Protein AF-A0A3C1I089-F1 (afdb_monomer_lite)

pLDDT: mean 82.52, std 12.53, range [36.69, 95.75]

Radius of gyration: 52.63 Å; chains: 1; bounding box: 104×23×146 Å

Sequence (152 aa):
MKKNKKLFLRLAGMSLILMIIFSGVKIAFADQDIGYMISNWLDRKRIESLKEIDNTISEEQATQTSRLKSEINKKIKAAEEQYHSFIESEKLKRVQGLEKYTTQLIEKYEAPEISREETIKKLECIKQKAEIEMDIVLGKKGENELISCSNN

Foldseek 3Di:
DVVVVVVVVVVVVVVVVVVVVVVPPPPPDCPVPVVVVVVVVVVVVVVVVVVVVVVVVVVVVVVVVVVVVVVVVVVVVVVVVVVLVVLVVVLVVVLVVLVVVLVVCLVPDDDPPVVSVLVNLLSVLVSVQVNVVSCVVVVNDPPVPHDDSDDD

Secondary structure (DSSP, 8-state):
-HHHHHHHHHHHHHHHHHHHHHS-------HHHHHHHHHHHHHHHHHHHHHHHHHHHHHHHHHHHHHHHHHHHHHHHHHHHHHHHHHHHHHHHHHHHHHHHHHHHHHT----HHHHHHHHHHHHHHHHHHHHHHHHHTTSS-GGGPPP----

Structure (mmCIF, N/CA/C/O backbone):
data_AF-A0A3C1I089-F1
#
_entry.id   AF-A0A3C1I089-F1
#
loop_
_atom_site.group_PDB
_atom_site.id
_atom_site.type_symbol
_atom_site.label_atom_id
_atom_site.label_alt_id
_atom_site.label_comp_id
_atom_site.label_asym_id
_atom_site.label_entity_id
_atom_site.label_seq_id
_atom_site.pdbx_PDB_ins_code
_atom_site.Cartn_x
_atom_site.Cartn_y
_atom_site.Cartn_z
_atom_site.occupancy
_atom_site.B_iso_or_equiv
_atom_site.auth_seq_id
_atom_site.auth_comp_id
_atom_site.auth_asym_id
_atom_site.auth_atom_id
_atom_site.pdbx_PDB_model_num
ATOM 1 N N . MET A 1 1 ? 64.912 9.666 -103.368 1.00 52.47 1 MET A N 1
ATOM 2 C CA . MET A 1 1 ? 64.123 8.859 -102.397 1.00 52.47 1 MET A CA 1
ATOM 3 C C . MET A 1 1 ? 64.200 9.291 -100.914 1.00 52.47 1 MET A C 1
ATOM 5 O O . MET A 1 1 ? 63.434 8.757 -100.122 1.00 52.47 1 MET A O 1
ATOM 9 N N . LYS A 1 2 ? 65.056 10.243 -100.480 1.00 53.78 2 LYS A N 1
ATOM 10 C CA . LYS A 1 2 ? 65.195 10.606 -99.041 1.00 53.78 2 LYS A CA 1
ATOM 11 C C . LYS A 1 2 ? 64.077 11.500 -98.455 1.00 53.78 2 LYS A C 1
ATOM 13 O O . LYS A 1 2 ? 63.826 11.412 -97.257 1.00 53.78 2 LYS A O 1
ATOM 18 N N . LYS A 1 3 ? 63.391 12.334 -99.255 1.00 57.41 3 LYS A N 1
ATOM 19 C CA . LYS A 1 3 ? 62.315 13.229 -98.760 1.00 57.41 3 LYS A CA 1
ATOM 20 C C . LYS A 1 3 ? 61.057 12.463 -98.314 1.00 57.41 3 LYS A C 1
ATOM 22 O O . LYS A 1 3 ? 60.518 12.765 -97.255 1.00 57.41 3 LYS A O 1
ATOM 27 N N . ASN A 1 4 ? 60.671 11.411 -99.038 1.00 61.31 4 ASN A N 1
ATOM 28 C CA . ASN A 1 4 ? 59.453 10.639 -98.744 1.00 61.31 4 ASN A CA 1
ATOM 29 C C . ASN A 1 4 ? 59.584 9.811 -97.452 1.00 61.31 4 ASN A C 1
ATOM 31 O O . ASN A 1 4 ? 58.611 9.663 -96.721 1.00 61.31 4 ASN A O 1
ATOM 35 N N . LYS A 1 5 ? 60.803 9.357 -97.108 1.00 66.69 5 LYS A N 1
ATOM 36 C CA . LYS A 1 5 ? 61.074 8.661 -95.836 1.00 66.69 5 LYS A CA 1
ATOM 37 C C . LYS A 1 5 ? 60.888 9.572 -94.617 1.00 66.69 5 LYS A C 1
ATOM 39 O O . LYS A 1 5 ? 60.350 9.126 -93.613 1.00 66.69 5 LYS A O 1
ATOM 44 N N . LYS A 1 6 ? 61.284 10.851 -94.703 1.00 70.50 6 LYS A N 1
ATOM 45 C CA . LYS A 1 6 ? 61.084 11.821 -93.607 1.00 70.50 6 LYS A CA 1
ATOM 46 C C . LYS A 1 6 ? 59.608 12.174 -93.405 1.00 70.50 6 LYS A C 1
ATOM 48 O O . LYS A 1 6 ? 59.198 12.402 -92.273 1.00 70.50 6 LYS A O 1
ATOM 53 N N . LEU A 1 7 ? 58.824 12.212 -94.484 1.00 75.56 7 LEU A N 1
ATOM 54 C CA . LEU A 1 7 ? 57.387 12.483 -94.413 1.00 75.56 7 LEU A CA 1
ATOM 55 C C . LEU A 1 7 ? 56.627 11.294 -93.804 1.00 75.56 7 LEU A C 1
ATOM 57 O O . LEU A 1 7 ? 55.823 11.486 -92.898 1.00 75.56 7 LEU A O 1
ATOM 61 N N . PHE A 1 8 ? 56.964 10.070 -94.224 1.00 79.94 8 PHE A N 1
ATOM 62 C CA . PHE A 1 8 ? 56.400 8.843 -93.658 1.00 79.94 8 PHE A CA 1
ATOM 63 C C . PHE A 1 8 ? 56.743 8.676 -92.170 1.00 79.94 8 PHE A C 1
ATOM 65 O O . PHE A 1 8 ? 55.873 8.341 -91.377 1.00 79.94 8 PHE A O 1
ATOM 72 N N . LEU A 1 9 ? 57.980 8.990 -91.764 1.00 81.12 9 LEU A N 1
ATOM 73 C CA . LEU A 1 9 ? 58.397 8.918 -90.359 1.00 81.12 9 LEU A CA 1
ATOM 74 C C . LEU A 1 9 ? 57.636 9.918 -89.469 1.00 81.12 9 LEU A C 1
ATOM 76 O O . LEU A 1 9 ? 57.290 9.595 -88.336 1.00 81.12 9 LEU A O 1
ATOM 80 N N . ARG A 1 10 ? 57.336 11.118 -89.988 1.00 81.44 10 ARG A N 1
ATOM 81 C CA . ARG A 1 10 ? 56.512 12.116 -89.283 1.00 81.44 10 ARG A CA 1
ATOM 82 C C . ARG A 1 10 ? 55.059 11.664 -89.151 1.00 81.44 10 ARG A C 1
ATOM 84 O O . ARG A 1 10 ? 54.495 11.782 -88.071 1.00 81.44 10 ARG A O 1
ATOM 91 N N . LEU A 1 11 ? 54.483 11.110 -90.218 1.00 81.62 11 LEU A N 1
ATOM 92 C CA . LEU A 1 11 ? 53.126 10.553 -90.208 1.00 81.62 11 LEU A CA 1
ATOM 93 C C . LEU A 1 11 ? 53.000 9.364 -89.247 1.00 81.62 11 LEU A C 1
ATOM 95 O O . LEU A 1 11 ? 52.054 9.314 -88.467 1.00 81.62 11 LEU A O 1
ATOM 99 N N . ALA A 1 12 ? 53.981 8.459 -89.237 1.00 82.44 12 ALA A N 1
ATOM 100 C CA . ALA A 1 12 ? 54.013 7.325 -88.318 1.00 82.44 12 ALA A CA 1
ATOM 101 C C . ALA A 1 12 ? 54.131 7.774 -86.852 1.00 82.44 12 ALA A C 1
ATOM 103 O O . ALA A 1 12 ? 53.395 7.283 -86.001 1.00 82.44 12 ALA A O 1
ATOM 104 N N . GLY A 1 13 ? 54.995 8.755 -86.559 1.00 82.12 13 GLY A N 1
ATOM 105 C CA . GLY A 1 13 ? 55.115 9.324 -85.213 1.00 82.12 13 GLY A CA 1
ATOM 106 C C . GLY A 1 13 ? 53.826 9.999 -84.739 1.00 82.12 13 GLY A C 1
ATOM 107 O O . GLY A 1 13 ? 53.407 9.807 -83.601 1.00 82.12 13 GLY A O 1
ATOM 108 N N . MET A 1 14 ? 53.147 10.729 -85.628 1.00 82.69 14 MET A N 1
ATOM 109 C CA . MET A 1 14 ? 51.883 11.394 -85.307 1.00 82.69 14 MET A CA 1
ATOM 110 C C . MET A 1 14 ? 50.739 10.391 -85.101 1.00 82.69 14 MET A C 1
ATOM 112 O O . MET A 1 14 ? 49.949 10.549 -84.176 1.00 82.69 14 MET A O 1
ATOM 116 N N . SER A 1 15 ? 50.701 9.312 -85.890 1.00 78.69 15 SER A N 1
ATOM 117 C CA . SER A 1 15 ? 49.761 8.202 -85.696 1.00 78.69 15 SER A CA 1
ATOM 118 C C . SER A 1 15 ? 49.975 7.481 -84.363 1.00 78.69 15 SER A C 1
ATOM 120 O O . SER A 1 15 ? 49.005 7.054 -83.745 1.00 78.69 15 SER A O 1
ATOM 122 N N . LEU A 1 16 ? 51.223 7.348 -83.909 1.00 79.50 16 LEU A N 1
ATOM 123 C CA . LEU A 1 16 ? 51.548 6.689 -82.645 1.00 79.50 16 LEU A CA 1
ATOM 124 C C . LEU A 1 16 ? 51.137 7.548 -81.440 1.00 79.50 16 LEU A C 1
ATOM 126 O O . LEU A 1 16 ? 50.575 7.034 -80.480 1.00 79.50 16 LEU A O 1
ATOM 130 N N . ILE A 1 17 ? 51.324 8.868 -81.528 1.00 77.38 17 ILE A N 1
ATOM 131 C CA . ILE A 1 17 ? 50.831 9.819 -80.520 1.00 77.38 17 ILE A CA 1
ATOM 132 C C . ILE A 1 17 ? 49.298 9.803 -80.472 1.00 77.38 17 ILE A C 1
ATOM 134 O O . ILE A 1 17 ? 48.720 9.750 -79.390 1.00 77.38 17 ILE A O 1
ATOM 138 N N . LEU A 1 18 ? 48.634 9.778 -81.632 1.00 77.25 18 LEU A N 1
ATOM 139 C CA . LEU A 1 18 ? 47.177 9.661 -81.700 1.00 77.25 18 LEU A CA 1
ATOM 140 C C . LEU A 1 18 ? 46.682 8.336 -81.112 1.00 77.25 18 LEU A C 1
ATOM 142 O O . LEU A 1 18 ? 45.687 8.351 -80.398 1.00 77.25 18 LEU A O 1
ATOM 146 N N . MET A 1 19 ? 47.389 7.220 -81.330 1.00 74.12 19 MET A N 1
ATOM 147 C CA . MET A 1 19 ? 47.065 5.941 -80.687 1.00 74.12 19 MET A CA 1
ATOM 148 C C . MET A 1 19 ? 47.220 5.988 -79.168 1.00 74.12 19 MET A C 1
ATOM 150 O O . MET A 1 19 ? 46.379 5.416 -78.494 1.00 74.12 19 MET A O 1
ATOM 154 N N . ILE A 1 20 ? 48.227 6.679 -78.626 1.00 71.56 20 ILE A N 1
ATOM 155 C CA . ILE A 1 20 ? 48.412 6.818 -77.169 1.00 71.56 20 ILE A CA 1
ATOM 156 C C . ILE A 1 20 ? 47.300 7.679 -76.547 1.00 71.56 20 ILE A C 1
ATOM 158 O O . ILE A 1 20 ? 46.849 7.407 -75.438 1.00 71.56 20 ILE A O 1
ATOM 162 N N . ILE A 1 21 ? 46.824 8.697 -77.269 1.00 68.75 21 ILE A N 1
ATOM 163 C CA . ILE A 1 21 ? 45.715 9.553 -76.823 1.00 68.75 21 ILE A CA 1
ATOM 164 C C . ILE A 1 21 ? 44.366 8.813 -76.939 1.00 68.75 21 ILE A C 1
ATOM 166 O O . ILE A 1 21 ? 43.511 8.965 -76.069 1.00 68.75 21 ILE A O 1
ATOM 170 N N . PHE A 1 22 ? 44.178 7.989 -77.981 1.00 63.34 22 PHE A N 1
ATOM 171 C CA . PHE A 1 22 ? 42.961 7.188 -78.194 1.00 63.34 22 PHE A CA 1
ATOM 172 C C . PHE A 1 22 ? 42.932 5.863 -77.426 1.00 63.34 22 PHE A C 1
ATOM 174 O O . PHE A 1 22 ? 41.849 5.326 -77.190 1.00 63.34 22 PHE A O 1
ATOM 181 N N . SER A 1 23 ? 44.082 5.332 -77.002 1.00 59.44 23 SER A N 1
ATOM 182 C CA . SER A 1 23 ? 44.162 4.281 -75.991 1.00 59.44 23 SER A CA 1
ATOM 183 C C . SER A 1 23 ? 43.846 4.938 -74.658 1.00 59.44 23 SER A C 1
ATOM 185 O O . SER A 1 23 ? 44.747 5.275 -73.893 1.00 59.44 23 SER A O 1
ATOM 187 N N . GLY A 1 24 ? 42.559 5.234 -74.461 1.00 54.09 24 GLY A N 1
ATOM 188 C CA . GLY A 1 24 ? 42.060 6.028 -73.355 1.00 54.09 24 GLY A CA 1
ATOM 189 C C . GLY A 1 24 ? 42.782 5.661 -72.074 1.00 54.09 24 GLY A C 1
ATOM 190 O O . GLY A 1 24 ? 42.918 4.479 -71.748 1.00 54.09 24 GLY A O 1
ATOM 191 N N . VAL A 1 25 ? 43.279 6.684 -71.381 1.00 56.75 25 VAL A N 1
ATOM 192 C CA . VAL A 1 25 ? 43.783 6.540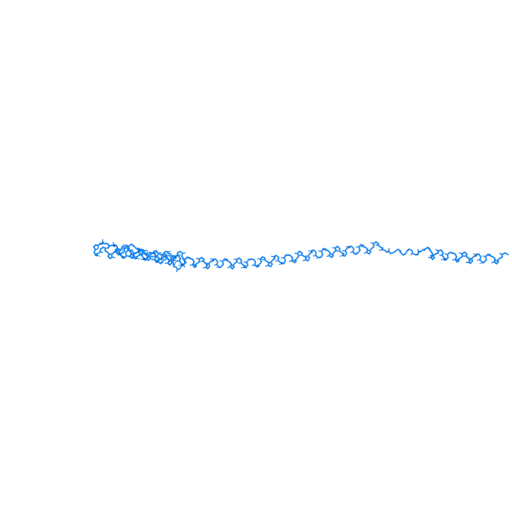 -70.023 1.00 56.75 25 VAL A CA 1
ATOM 193 C C . VAL A 1 25 ? 42.644 5.910 -69.232 1.00 56.75 25 VAL A C 1
ATOM 195 O O . VAL A 1 25 ? 41.703 6.587 -68.823 1.00 56.75 25 VAL A O 1
ATOM 198 N N . LYS A 1 26 ? 42.688 4.586 -69.063 1.00 50.06 26 LYS A N 1
ATOM 199 C CA . LYS A 1 26 ? 41.911 3.908 -68.041 1.00 50.06 26 LYS A CA 1
ATOM 200 C C . LYS A 1 26 ? 42.533 4.392 -66.751 1.00 50.06 26 LYS A C 1
ATOM 202 O O . LYS A 1 26 ? 43.520 3.832 -66.284 1.00 50.06 26 LYS A O 1
ATOM 207 N N . ILE A 1 27 ? 42.012 5.502 -66.239 1.00 54.31 27 ILE A N 1
ATOM 208 C CA . ILE A 1 27 ? 42.251 5.890 -64.864 1.00 54.31 27 ILE A CA 1
ATOM 209 C C . ILE A 1 27 ? 41.704 4.711 -64.068 1.00 54.31 27 ILE A C 1
ATOM 211 O O . ILE A 1 27 ? 40.493 4.522 -63.969 1.00 54.31 27 ILE A O 1
ATOM 215 N N . ALA A 1 28 ? 42.606 3.850 -63.606 1.00 50.88 28 ALA A N 1
ATOM 216 C CA . ALA A 1 28 ? 42.303 2.854 -62.604 1.00 50.88 28 ALA A CA 1
ATOM 217 C C . ALA A 1 28 ? 42.056 3.640 -61.318 1.00 50.88 28 ALA A C 1
ATOM 219 O O . ALA A 1 28 ? 42.950 3.829 -60.498 1.00 50.88 28 ALA A O 1
ATOM 220 N N . PHE A 1 29 ? 40.853 4.197 -61.193 1.00 50.16 29 PHE A N 1
ATOM 221 C CA . PHE A 1 29 ? 40.359 4.594 -59.893 1.00 50.16 29 PHE A CA 1
ATOM 222 C C . PHE A 1 29 ? 40.414 3.336 -59.028 1.00 50.16 29 PHE A C 1
ATOM 224 O O . PHE A 1 29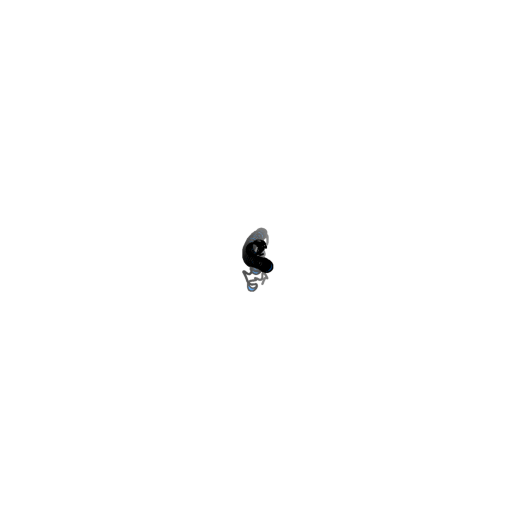 ? 40.015 2.258 -59.474 1.00 50.16 29 PHE A O 1
ATOM 231 N N . ALA A 1 30 ? 40.962 3.464 -57.822 1.00 54.50 30 ALA A N 1
ATOM 232 C CA . ALA A 1 30 ? 40.914 2.449 -56.778 1.00 54.50 30 ALA A CA 1
ATOM 233 C C . ALA A 1 30 ? 39.458 2.266 -56.299 1.00 54.50 30 ALA A C 1
ATOM 235 O O . ALA A 1 30 ? 39.122 2.500 -55.143 1.00 54.50 30 ALA A O 1
ATOM 236 N N . ASP A 1 31 ? 38.578 1.880 -57.223 1.00 52.88 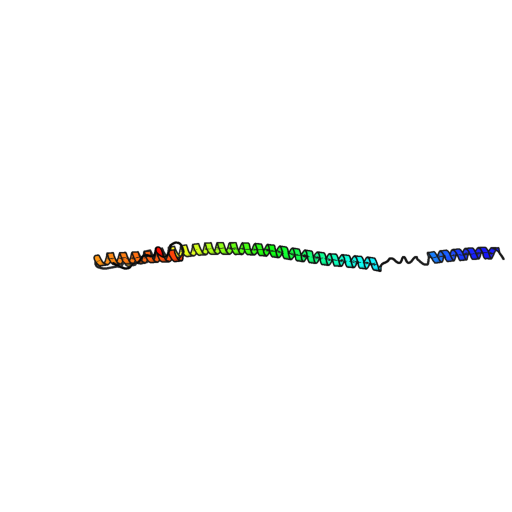31 ASP A N 1
ATOM 237 C CA . ASP A 1 31 ? 37.132 1.713 -57.065 1.00 52.88 31 ASP A CA 1
ATOM 238 C C . ASP A 1 31 ? 36.810 0.619 -56.030 1.00 52.88 31 ASP A C 1
ATOM 240 O O . ASP A 1 31 ? 35.734 0.582 -55.441 1.00 52.88 31 ASP A O 1
ATOM 244 N N . GLN A 1 32 ? 37.798 -0.233 -55.729 1.00 52.91 32 GLN A N 1
ATOM 245 C CA . GLN A 1 32 ? 37.731 -1.233 -54.668 1.00 52.91 32 GLN A CA 1
ATOM 246 C C . GLN A 1 32 ? 37.835 -0.663 -53.243 1.00 52.91 32 GLN A C 1
ATOM 248 O O . GLN A 1 32 ? 37.322 -1.298 -52.327 1.00 52.91 32 GLN A O 1
ATOM 253 N N . ASP A 1 33 ? 38.451 0.504 -53.026 1.00 64.50 33 ASP A N 1
ATOM 254 C CA . ASP A 1 33 ? 38.744 0.989 -51.664 1.00 64.50 33 ASP A CA 1
ATOM 255 C C . ASP A 1 33 ? 37.662 1.953 -51.138 1.00 64.50 33 ASP A C 1
ATOM 257 O O . ASP A 1 33 ? 37.198 1.842 -50.003 1.00 64.50 33 ASP A O 1
ATOM 261 N N . ILE A 1 34 ? 37.141 2.840 -51.995 1.00 68.56 34 ILE A N 1
ATOM 262 C CA . ILE A 1 34 ? 36.117 3.826 -51.599 1.00 68.56 34 ILE A CA 1
ATOM 263 C C . ILE A 1 34 ? 34.771 3.152 -51.295 1.00 68.56 34 ILE A C 1
ATOM 265 O O . ILE A 1 34 ? 34.125 3.482 -50.297 1.00 68.56 34 ILE A O 1
ATOM 269 N N . GLY A 1 35 ? 34.351 2.178 -52.111 1.00 72.38 35 GLY A N 1
ATOM 270 C CA . GLY A 1 35 ? 33.109 1.434 -51.875 1.00 72.38 35 GLY A CA 1
ATOM 271 C C . GLY A 1 35 ? 33.132 0.661 -50.552 1.00 72.38 35 GLY A C 1
ATOM 272 O O . GLY A 1 35 ? 32.157 0.684 -49.799 1.00 72.38 35 GLY A O 1
ATOM 273 N N . TYR A 1 36 ? 34.273 0.053 -50.220 1.00 77.44 36 TYR A N 1
ATOM 274 C CA . TYR A 1 36 ? 34.480 -0.644 -48.950 1.00 77.44 36 TYR A CA 1
ATOM 275 C C . TYR A 1 36 ? 34.473 0.319 -47.751 1.00 77.44 36 TYR A C 1
ATOM 277 O O . TYR A 1 36 ? 33.832 0.039 -46.736 1.00 77.44 36 TYR A O 1
ATOM 285 N N . MET A 1 37 ? 35.108 1.491 -47.872 1.00 76.06 37 MET A N 1
ATOM 286 C CA . MET A 1 37 ? 35.077 2.527 -46.833 1.00 76.06 37 MET A CA 1
ATOM 287 C C . MET A 1 37 ? 33.661 3.057 -46.569 1.00 76.06 37 MET A C 1
ATOM 289 O O . MET A 1 37 ? 33.264 3.167 -45.408 1.00 76.06 37 MET A O 1
ATOM 293 N N . ILE A 1 38 ? 32.880 3.342 -47.619 1.00 81.00 38 ILE A N 1
ATOM 294 C CA . ILE A 1 38 ? 31.490 3.813 -47.488 1.00 81.00 38 ILE A CA 1
ATOM 295 C C . ILE A 1 38 ? 30.613 2.728 -46.860 1.00 81.00 38 ILE A C 1
ATOM 297 O O . ILE A 1 38 ? 29.852 3.024 -45.940 1.00 81.00 38 ILE A O 1
ATOM 301 N N . SER A 1 39 ? 30.747 1.474 -47.304 1.00 80.81 39 SER A N 1
ATOM 302 C CA . SER A 1 39 ? 30.006 0.347 -46.728 1.00 80.81 39 SER A CA 1
ATOM 303 C C . SER A 1 39 ? 30.299 0.190 -45.235 1.00 80.81 39 SER A C 1
ATOM 305 O O . SER A 1 39 ? 29.375 0.100 -44.430 1.00 80.81 39 SER A O 1
ATOM 307 N N . ASN A 1 40 ? 31.573 0.244 -44.840 1.00 86.25 40 ASN A N 1
ATOM 308 C CA . ASN A 1 40 ? 31.969 0.150 -43.435 1.00 86.25 40 ASN A CA 1
ATOM 309 C C . ASN A 1 40 ? 31.491 1.341 -42.599 1.00 86.25 40 ASN A C 1
ATOM 311 O O . ASN A 1 40 ? 31.123 1.170 -41.437 1.00 86.25 40 ASN A O 1
ATOM 315 N N . TRP A 1 41 ? 31.506 2.552 -43.156 1.00 87.38 41 TRP A N 1
ATOM 316 C CA . TRP A 1 41 ? 30.985 3.732 -42.471 1.00 87.38 41 TRP A CA 1
ATOM 317 C C . TRP A 1 41 ? 29.467 3.641 -42.267 1.00 87.38 41 TRP A C 1
ATOM 319 O O . TRP A 1 41 ? 28.989 3.906 -41.164 1.00 87.38 41 TRP A O 1
ATOM 329 N N . LEU A 1 42 ? 28.718 3.198 -43.283 1.00 88.56 42 LEU A N 1
ATOM 330 C CA . LEU A 1 42 ? 27.272 2.976 -43.190 1.00 88.56 42 LEU A CA 1
ATOM 331 C C . LEU A 1 42 ? 26.927 1.889 -42.169 1.00 88.56 42 LEU A C 1
ATOM 333 O O . LEU A 1 42 ? 26.028 2.086 -41.353 1.00 88.56 42 LEU A O 1
ATOM 337 N N . ASP A 1 43 ? 27.657 0.774 -42.168 1.00 92.19 43 ASP A N 1
ATOM 338 C CA . ASP A 1 43 ? 27.449 -0.297 -41.192 1.00 92.19 43 ASP A CA 1
ATOM 339 C C . ASP A 1 43 ? 27.769 0.166 -39.767 1.00 92.19 43 ASP A C 1
ATOM 341 O O . ASP A 1 43 ? 26.992 -0.100 -38.848 1.00 92.19 43 ASP A O 1
ATOM 345 N N . ARG A 1 44 ? 28.844 0.942 -39.568 1.00 91.62 44 ARG A N 1
ATOM 346 C CA . ARG A 1 44 ? 29.135 1.569 -38.268 1.00 91.62 44 ARG A CA 1
ATOM 347 C C . ARG A 1 44 ? 28.019 2.508 -37.833 1.00 91.62 44 ARG A C 1
ATOM 349 O O . ARG A 1 44 ? 27.581 2.419 -36.693 1.00 91.62 44 ARG A O 1
ATOM 356 N N . LYS A 1 45 ? 27.513 3.357 -38.731 1.00 90.44 45 LYS A N 1
ATOM 357 C CA . LYS A 1 45 ? 26.401 4.269 -38.427 1.00 90.44 45 LYS A CA 1
ATOM 358 C C . LYS A 1 45 ? 25.114 3.526 -38.097 1.00 90.44 45 LYS A C 1
ATOM 360 O O . LYS A 1 45 ? 24.404 3.938 -37.182 1.00 90.44 45 LYS A O 1
ATOM 365 N N . ARG A 1 46 ? 24.838 2.408 -38.774 1.00 88.81 46 ARG A N 1
ATOM 366 C CA . ARG A 1 46 ? 23.715 1.525 -38.441 1.00 88.81 46 ARG A CA 1
ATOM 367 C C . ARG A 1 46 ? 23.864 0.964 -37.026 1.00 88.81 46 ARG A C 1
ATOM 369 O O . ARG A 1 46 ? 22.921 1.054 -36.250 1.00 88.81 46 ARG A O 1
ATOM 376 N N . ILE A 1 47 ? 25.036 0.429 -36.680 1.00 93.31 47 ILE A N 1
ATOM 377 C CA . ILE A 1 47 ? 25.309 -0.123 -35.343 1.00 93.31 47 ILE A CA 1
ATOM 378 C C . ILE A 1 47 ? 25.227 0.965 -34.262 1.00 93.31 47 ILE A C 1
ATOM 380 O O . ILE A 1 47 ? 24.622 0.740 -33.219 1.00 93.31 47 ILE A O 1
ATOM 384 N N . GLU A 1 48 ? 25.797 2.147 -34.509 1.00 93.00 48 GLU A N 1
ATOM 385 C CA . GLU A 1 48 ? 25.709 3.297 -33.599 1.00 93.00 48 GLU A CA 1
ATOM 386 C C . GLU A 1 48 ? 24.253 3.712 -33.363 1.00 93.00 48 GLU A C 1
ATOM 388 O O . GLU A 1 48 ? 23.855 3.879 -32.214 1.00 93.00 48 GLU A O 1
ATOM 393 N N . SER A 1 49 ? 23.448 3.792 -34.427 1.00 88.69 49 SER A N 1
ATOM 394 C CA . SER A 1 49 ? 22.027 4.156 -34.332 1.00 88.69 49 SER A CA 1
ATOM 395 C C . SER A 1 49 ? 21.216 3.103 -33.573 1.00 88.69 49 SER A C 1
ATOM 397 O O . SER A 1 49 ? 20.367 3.452 -32.763 1.00 88.69 49 SER A O 1
ATOM 399 N N . LEU A 1 50 ? 21.484 1.809 -33.793 1.00 91.56 50 LEU A N 1
ATOM 400 C CA . LEU A 1 50 ? 20.840 0.731 -33.030 1.00 91.56 50 LEU A CA 1
ATOM 401 C C . LEU A 1 50 ? 21.177 0.827 -31.541 1.00 91.56 50 LEU A C 1
ATOM 403 O O . LEU A 1 50 ? 20.286 0.744 -30.704 1.00 91.56 50 LEU A O 1
ATOM 407 N N . LYS A 1 51 ? 22.447 1.076 -31.214 1.00 93.94 51 LYS A N 1
ATOM 408 C CA . LYS A 1 51 ? 22.883 1.264 -29.830 1.00 93.94 51 LYS A CA 1
ATOM 409 C C . LYS A 1 51 ? 22.231 2.488 -29.181 1.00 93.94 51 LYS A C 1
ATOM 411 O O . LYS A 1 51 ? 21.876 2.433 -28.009 1.00 93.94 51 LYS A O 1
ATOM 416 N N . GLU A 1 52 ? 22.095 3.587 -29.916 1.00 93.56 52 GLU A N 1
ATOM 417 C CA . GLU A 1 52 ? 21.399 4.785 -29.439 1.00 93.56 52 GLU A CA 1
ATOM 418 C C . GLU A 1 52 ? 19.925 4.488 -29.145 1.00 93.56 52 GLU A C 1
ATOM 420 O O . GLU A 1 52 ? 19.453 4.796 -28.053 1.00 93.56 52 GLU A O 1
ATOM 425 N N . ILE A 1 53 ? 19.234 3.798 -30.058 1.00 89.94 53 ILE A N 1
ATOM 426 C CA . ILE A 1 53 ? 17.842 3.369 -29.870 1.00 89.94 53 ILE A CA 1
ATOM 427 C C . ILE A 1 53 ? 17.706 2.480 -28.630 1.00 89.94 53 ILE A C 1
ATOM 429 O O . ILE A 1 53 ? 16.844 2.740 -27.791 1.00 89.94 53 ILE A O 1
ATOM 433 N N . ASP A 1 54 ? 18.558 1.466 -28.480 1.00 93.19 54 ASP A N 1
ATOM 434 C CA . ASP A 1 54 ? 18.516 0.555 -27.331 1.00 93.19 54 ASP A CA 1
ATOM 435 C C . ASP A 1 54 ? 18.755 1.293 -26.005 1.00 93.19 54 ASP A C 1
ATOM 437 O O . ASP A 1 54 ? 18.084 1.018 -25.003 1.00 93.19 54 ASP A O 1
ATOM 441 N N . ASN A 1 55 ? 19.670 2.267 -25.996 1.00 94.19 55 ASN A N 1
ATOM 442 C CA . ASN A 1 55 ? 19.911 3.117 -24.833 1.00 94.19 55 ASN A CA 1
ATOM 443 C C . ASN A 1 55 ? 18.675 3.962 -24.500 1.00 94.19 55 ASN A C 1
ATOM 445 O O . ASN A 1 55 ? 18.223 3.942 -23.358 1.00 94.19 55 ASN A O 1
ATOM 449 N N . THR A 1 56 ? 18.079 4.643 -25.485 1.00 93.69 56 THR A N 1
ATOM 450 C CA . THR A 1 56 ? 16.865 5.448 -25.281 1.00 93.69 56 THR A CA 1
ATOM 451 C C . THR A 1 56 ? 15.690 4.594 -24.801 1.00 93.69 56 THR A C 1
ATOM 453 O O . THR A 1 56 ? 14.967 4.998 -23.893 1.00 93.69 56 THR A O 1
ATOM 456 N N . ILE A 1 57 ? 15.512 3.389 -25.353 1.00 91.62 57 ILE A N 1
ATOM 457 C CA . ILE A 1 57 ? 14.488 2.443 -24.886 1.00 91.62 57 ILE A CA 1
ATOM 458 C C . ILE A 1 57 ? 14.739 2.073 -23.423 1.00 91.62 57 ILE A C 1
ATOM 460 O O . ILE A 1 57 ? 13.803 2.070 -22.625 1.00 91.62 57 ILE A O 1
ATOM 464 N N . SER A 1 58 ? 15.986 1.781 -23.059 1.00 93.50 58 SER A N 1
ATOM 465 C CA . SER A 1 58 ? 16.351 1.415 -21.687 1.00 93.50 58 SER A CA 1
ATOM 466 C C . SER A 1 58 ? 16.110 2.566 -20.701 1.00 93.50 58 SER A C 1
ATOM 468 O O . SER A 1 58 ? 15.590 2.349 -19.605 1.00 93.50 58 SER A O 1
ATOM 470 N N . GLU A 1 59 ? 16.433 3.800 -21.091 1.00 95.69 59 GLU A N 1
ATOM 471 C CA . GLU A 1 59 ? 16.187 5.011 -20.298 1.00 95.69 59 GLU A CA 1
ATOM 472 C C . GLU A 1 59 ? 14.688 5.284 -20.106 1.00 95.69 59 GLU A C 1
ATOM 474 O O . GLU A 1 59 ? 14.237 5.557 -18.986 1.00 95.69 59 GLU A O 1
ATOM 479 N N . GLU A 1 60 ? 13.891 5.148 -21.168 1.00 93.56 60 GLU A N 1
ATOM 480 C CA . GLU A 1 60 ? 12.437 5.302 -21.096 1.00 93.56 60 GLU A CA 1
ATOM 481 C C . GLU A 1 60 ? 11.817 4.201 -20.227 1.00 93.56 60 GLU A C 1
ATOM 483 O O . GLU A 1 60 ? 10.987 4.479 -19.361 1.00 93.56 60 GLU A O 1
ATOM 488 N N . GLN A 1 61 ? 12.266 2.950 -20.367 1.00 90.62 61 GLN A N 1
ATOM 489 C CA . GLN A 1 61 ? 11.825 1.849 -19.508 1.00 90.62 61 GLN A CA 1
ATOM 490 C C . GLN A 1 61 ? 12.131 2.117 -18.031 1.00 90.62 61 GLN A C 1
ATOM 492 O O . GLN A 1 61 ? 11.272 1.885 -17.172 1.00 90.62 61 GLN A O 1
ATOM 497 N N . ALA A 1 62 ? 13.325 2.626 -17.714 1.00 93.31 62 ALA A N 1
ATOM 498 C CA . ALA A 1 62 ? 13.692 2.993 -16.349 1.00 93.31 62 ALA A CA 1
ATOM 499 C C . ALA A 1 62 ? 12.794 4.118 -15.807 1.00 93.31 62 ALA A C 1
ATOM 501 O O . ALA A 1 62 ? 12.276 4.019 -14.687 1.00 93.31 62 ALA A O 1
ATOM 502 N N . THR A 1 63 ? 12.541 5.144 -16.622 1.00 95.75 63 THR A N 1
ATOM 503 C CA . THR A 1 63 ? 11.664 6.276 -16.290 1.00 95.75 63 THR A CA 1
ATOM 504 C C . THR A 1 63 ? 10.235 5.811 -16.022 1.00 95.75 63 THR A C 1
ATOM 506 O O . THR A 1 63 ? 9.658 6.113 -14.973 1.00 95.75 63 THR A O 1
ATOM 509 N N . GLN A 1 64 ? 9.680 4.996 -16.915 1.00 90.75 64 GLN A N 1
ATOM 510 C CA . GLN A 1 64 ? 8.316 4.485 -16.812 1.00 90.75 64 GLN A CA 1
ATOM 511 C C . GLN A 1 64 ? 8.157 3.514 -15.642 1.00 90.75 64 GLN A C 1
ATOM 513 O O . GLN A 1 64 ? 7.151 3.562 -14.934 1.00 90.75 64 GLN A O 1
ATOM 518 N N . THR A 1 65 ? 9.171 2.693 -15.361 1.00 89.88 65 THR A N 1
ATOM 519 C CA . THR A 1 65 ? 9.189 1.823 -14.178 1.00 89.88 65 THR A CA 1
ATOM 520 C C . THR A 1 65 ? 9.195 2.644 -12.889 1.00 89.88 65 THR A C 1
ATOM 522 O O . THR A 1 65 ? 8.457 2.334 -11.953 1.00 89.88 65 THR A O 1
ATOM 525 N N . SER A 1 66 ? 9.998 3.709 -12.828 1.00 93.56 66 SER A N 1
ATOM 526 C CA . SER A 1 66 ? 10.030 4.623 -11.681 1.00 93.56 66 SER A CA 1
ATOM 527 C C . SER A 1 66 ? 8.678 5.313 -11.471 1.00 93.56 66 SER A C 1
ATOM 529 O O . SER A 1 66 ? 8.134 5.317 -10.361 1.00 93.56 66 SER A O 1
ATOM 531 N N . ARG A 1 67 ? 8.070 5.811 -12.555 1.00 93.25 67 ARG A N 1
ATOM 532 C CA . ARG A 1 67 ? 6.734 6.414 -12.532 1.00 93.25 67 ARG A CA 1
ATOM 533 C C . ARG A 1 67 ? 5.674 5.425 -12.056 1.00 93.25 67 ARG A C 1
ATOM 535 O O . ARG A 1 67 ? 4.884 5.764 -11.178 1.00 93.25 67 ARG A O 1
ATOM 542 N N . LEU A 1 68 ? 5.684 4.198 -12.575 1.00 88.88 68 LEU A N 1
ATOM 543 C CA . LEU A 1 68 ? 4.748 3.152 -12.172 1.00 88.88 68 LEU A CA 1
ATOM 544 C C . LEU A 1 68 ? 4.883 2.820 -10.681 1.00 88.88 68 LEU A C 1
ATOM 546 O O . LEU A 1 68 ? 3.876 2.761 -9.982 1.00 88.88 68 LEU A O 1
ATOM 550 N N . LYS A 1 69 ? 6.112 2.677 -10.166 1.00 85.19 69 LYS A N 1
ATOM 551 C CA . LYS A 1 69 ? 6.359 2.480 -8.726 1.00 85.19 69 LYS A CA 1
ATOM 552 C C . LYS A 1 69 ? 5.780 3.622 -7.888 1.00 85.19 69 LYS A C 1
ATOM 554 O O . LYS A 1 69 ? 5.158 3.370 -6.858 1.00 85.19 69 LYS A O 1
ATOM 559 N N . SER A 1 70 ? 5.957 4.868 -8.330 1.00 92.31 70 SER A N 1
ATOM 560 C CA . SER A 1 70 ? 5.390 6.040 -7.653 1.00 92.31 70 SER A CA 1
ATOM 561 C C . SER A 1 70 ? 3.859 5.989 -7.610 1.00 92.31 70 SER A C 1
ATOM 563 O O . SER A 1 70 ? 3.269 6.162 -6.544 1.00 92.31 70 SER A O 1
ATOM 565 N N . GLU A 1 71 ? 3.211 5.694 -8.738 1.00 89.75 71 GLU A N 1
ATOM 566 C CA . GLU A 1 71 ? 1.749 5.602 -8.817 1.00 89.75 71 GLU A CA 1
ATOM 567 C C . GLU A 1 71 ? 1.188 4.437 -7.990 1.00 89.75 71 GLU A C 1
ATOM 569 O O . GLU A 1 71 ? 0.187 4.612 -7.294 1.00 89.75 71 GLU A O 1
ATOM 574 N N . ILE A 1 72 ? 1.858 3.280 -7.979 1.00 87.44 72 ILE A N 1
ATOM 575 C CA . ILE A 1 72 ? 1.494 2.150 -7.110 1.00 87.44 72 ILE A CA 1
ATOM 576 C C . ILE A 1 72 ? 1.545 2.576 -5.640 1.00 87.44 72 ILE A C 1
ATOM 578 O O . ILE A 1 72 ? 0.573 2.377 -4.916 1.00 87.44 72 ILE A O 1
ATOM 582 N N . ASN A 1 73 ? 2.622 3.233 -5.205 1.00 86.88 73 ASN A N 1
ATOM 583 C CA . ASN A 1 73 ? 2.742 3.703 -3.823 1.00 86.88 73 ASN A CA 1
ATOM 584 C C . ASN A 1 73 ? 1.656 4.724 -3.455 1.00 86.88 73 ASN A C 1
ATOM 586 O O . ASN A 1 73 ? 1.130 4.684 -2.345 1.00 86.88 73 ASN A O 1
ATOM 590 N N . LYS A 1 74 ? 1.278 5.621 -4.375 1.00 92.88 74 LYS A N 1
ATOM 591 C CA . LYS A 1 74 ? 0.146 6.540 -4.161 1.00 92.88 74 LYS A CA 1
ATOM 592 C C . LYS A 1 74 ? -1.171 5.781 -3.995 1.00 92.88 74 LYS A C 1
ATOM 594 O O . LYS A 1 74 ? -1.958 6.122 -3.118 1.00 92.88 74 LYS A O 1
ATOM 599 N N . LYS A 1 75 ? -1.411 4.753 -4.815 1.00 87.88 75 LYS A N 1
ATOM 600 C CA . LYS A 1 75 ? -2.617 3.916 -4.729 1.00 87.88 75 LYS A CA 1
ATOM 601 C C . LYS A 1 75 ? -2.669 3.106 -3.438 1.00 87.88 75 LYS A C 1
ATOM 603 O O . LYS A 1 75 ? -3.744 3.018 -2.860 1.00 87.88 75 LYS A O 1
ATOM 608 N N . ILE A 1 76 ? -1.535 2.575 -2.977 1.00 87.94 76 ILE A N 1
ATOM 609 C CA . ILE A 1 76 ? -1.432 1.882 -1.685 1.00 87.94 76 ILE A CA 1
ATOM 610 C C . ILE A 1 76 ? -1.825 2.832 -0.553 1.00 87.94 76 ILE A C 1
ATOM 612 O O . ILE A 1 76 ? -2.747 2.520 0.187 1.00 87.94 76 ILE A O 1
ATOM 616 N N . LYS A 1 77 ? -1.225 4.027 -0.485 1.00 92.06 77 LYS A N 1
ATOM 617 C CA . LYS A 1 77 ? -1.563 5.020 0.550 1.00 92.06 77 LYS A CA 1
ATOM 618 C C . LYS A 1 77 ? -3.037 5.423 0.525 1.00 92.06 77 LYS A C 1
ATOM 620 O O . LYS A 1 77 ? -3.690 5.453 1.558 1.00 92.06 77 LYS A O 1
ATOM 625 N N . ALA A 1 78 ? -3.587 5.674 -0.663 1.00 92.88 78 ALA A N 1
ATOM 626 C CA . ALA A 1 78 ? -5.007 5.990 -0.801 1.00 92.88 78 ALA A CA 1
ATOM 627 C C . ALA A 1 78 ? -5.908 4.825 -0.348 1.00 92.88 78 ALA A C 1
ATOM 629 O O . ALA A 1 78 ? -6.955 5.052 0.254 1.00 92.88 78 ALA A O 1
ATOM 630 N N . ALA A 1 79 ? -5.514 3.578 -0.625 1.00 87.88 79 ALA A N 1
ATOM 631 C CA . ALA A 1 79 ? -6.237 2.398 -0.164 1.00 87.88 79 ALA A CA 1
ATOM 632 C C . ALA A 1 79 ? -6.142 2.227 1.361 1.00 87.88 79 ALA A C 1
ATOM 634 O O . ALA A 1 79 ? -7.148 1.905 1.985 1.00 87.88 79 ALA A O 1
ATOM 635 N N . GLU A 1 80 ? -4.981 2.489 1.966 1.00 90.88 80 GLU A N 1
ATOM 636 C CA . GLU A 1 80 ? -4.795 2.504 3.424 1.00 90.88 80 GLU A CA 1
ATOM 637 C C . GLU A 1 80 ? -5.702 3.551 4.087 1.00 90.88 80 GLU A C 1
ATOM 639 O O . GLU A 1 80 ? -6.424 3.237 5.031 1.00 90.88 80 GLU A O 1
ATOM 644 N N . GLU A 1 81 ? -5.752 4.774 3.554 1.00 93.25 81 GLU A N 1
ATOM 645 C CA . GLU A 1 81 ? -6.637 5.840 4.046 1.00 93.25 81 GLU A CA 1
ATOM 646 C C . GLU A 1 81 ? -8.125 5.466 3.932 1.00 93.25 81 GLU A C 1
ATOM 648 O O . GLU A 1 81 ? -8.909 5.686 4.863 1.00 93.25 81 GLU A O 1
ATOM 653 N N . GLN A 1 82 ? -8.526 4.868 2.804 1.00 92.88 82 GLN A N 1
ATOM 654 C CA . GLN A 1 82 ? -9.891 4.377 2.597 1.00 92.88 82 GLN A CA 1
ATOM 655 C C . GLN A 1 82 ? -10.236 3.233 3.550 1.00 92.88 82 GLN A C 1
ATOM 657 O O . GLN A 1 82 ? -11.335 3.208 4.101 1.00 92.88 82 GLN A O 1
ATOM 662 N N . TYR A 1 83 ? -9.300 2.312 3.770 1.00 87.00 83 TYR A N 1
ATOM 663 C CA . TYR A 1 83 ? -9.457 1.200 4.698 1.00 87.00 83 TYR A CA 1
ATOM 664 C C . TYR A 1 83 ? -9.622 1.692 6.138 1.00 87.00 83 TYR A C 1
ATOM 666 O O . TYR A 1 83 ? -10.567 1.290 6.815 1.00 87.00 83 TYR A O 1
ATOM 674 N N . HIS A 1 84 ? -8.780 2.629 6.585 1.00 88.44 84 HIS A N 1
ATOM 675 C CA . HIS A 1 84 ? -8.923 3.253 7.900 1.00 88.44 84 HIS A CA 1
ATO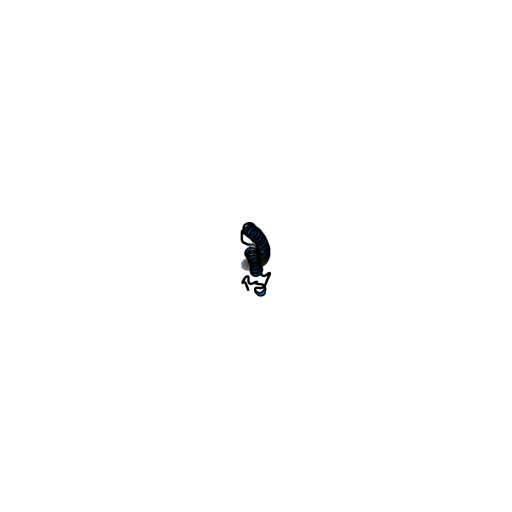M 676 C C . HIS A 1 84 ? -10.276 3.952 8.050 1.00 88.44 84 HIS A C 1
ATOM 678 O O . HIS A 1 84 ? -10.993 3.707 9.019 1.00 88.44 84 HIS A O 1
ATOM 684 N N . SER A 1 85 ? -10.672 4.756 7.062 1.00 90.62 85 SER A N 1
ATOM 685 C CA . SER A 1 85 ? -11.972 5.439 7.066 1.00 90.62 85 SER A CA 1
ATOM 686 C C . SER A 1 85 ? -13.145 4.453 7.114 1.00 90.62 85 SER A C 1
ATOM 688 O O . SER A 1 85 ? -14.126 4.679 7.826 1.00 90.62 85 SER A O 1
ATOM 690 N N . PHE A 1 86 ? -13.045 3.336 6.388 1.00 92.94 86 PHE A N 1
ATOM 691 C CA . PHE A 1 86 ? -14.041 2.272 6.412 1.00 92.94 86 PHE A CA 1
ATOM 692 C C . PHE A 1 86 ? -14.166 1.651 7.806 1.00 92.94 86 PHE A C 1
ATOM 694 O O . PHE A 1 86 ? -15.284 1.591 8.324 1.00 92.94 86 PHE A O 1
ATOM 701 N N . ILE A 1 87 ? -13.056 1.249 8.439 1.00 90.00 87 ILE A N 1
ATOM 702 C CA . ILE A 1 87 ? -13.117 0.637 9.774 1.00 90.00 87 ILE A CA 1
ATOM 703 C C . ILE A 1 87 ? -13.653 1.622 10.810 1.00 90.00 87 ILE A C 1
ATOM 705 O O . ILE A 1 87 ? -14.496 1.237 11.614 1.00 90.00 87 ILE A O 1
ATOM 709 N N . GLU A 1 88 ? -13.254 2.893 10.768 1.00 90.06 88 GLU A N 1
ATOM 710 C CA . GLU A 1 88 ? -13.818 3.910 11.662 1.00 90.06 88 GLU A CA 1
ATOM 711 C C . GLU A 1 88 ? -15.335 4.040 11.500 1.00 90.06 88 GLU A C 1
ATOM 713 O O . GLU A 1 88 ? -16.077 4.088 12.486 1.00 90.06 88 GLU A O 1
ATOM 718 N N . SER A 1 89 ? -15.818 4.033 10.255 1.00 93.69 89 SER A N 1
ATOM 719 C CA . SER A 1 89 ? -17.253 4.092 9.975 1.00 93.69 89 SER A CA 1
ATOM 720 C C . SER A 1 89 ? -17.997 2.849 10.473 1.00 93.69 89 SER A C 1
ATOM 722 O O . SER A 1 89 ? -19.099 2.964 11.014 1.00 93.69 89 SER A O 1
ATOM 724 N N . GLU A 1 90 ? -17.401 1.662 10.335 1.00 91.50 90 GLU A N 1
ATOM 725 C CA . GLU A 1 90 ? -17.979 0.416 10.833 1.00 91.50 90 GLU A CA 1
ATOM 726 C C . GLU A 1 90 ? -17.969 0.378 12.359 1.00 91.50 90 GLU A C 1
ATOM 728 O O . GLU A 1 90 ? -18.993 0.035 12.948 1.00 91.50 90 GLU A O 1
ATOM 733 N N . LYS A 1 91 ? -16.888 0.820 13.015 1.00 91.31 91 LYS A N 1
ATOM 734 C CA . LYS A 1 91 ? -16.846 0.966 14.475 1.00 91.31 91 LYS A CA 1
ATOM 735 C C . LYS A 1 91 ? -18.000 1.841 14.944 1.00 91.31 91 LYS A C 1
ATOM 737 O O . LYS A 1 91 ? -18.768 1.413 15.799 1.00 91.31 91 LYS A O 1
ATOM 742 N N . LEU A 1 92 ? -18.164 3.032 14.366 1.00 92.19 92 LEU A N 1
ATOM 743 C CA . LEU A 1 92 ? -19.229 3.951 14.766 1.00 92.19 92 LEU A CA 1
ATOM 744 C C . LEU A 1 92 ? -20.616 3.306 14.631 1.00 92.19 92 LEU A C 1
ATOM 746 O O . LEU A 1 92 ? -21.410 3.364 15.569 1.00 92.19 92 LEU A O 1
ATOM 750 N N . LYS A 1 93 ? -20.892 2.628 13.509 1.00 93.31 93 LYS A N 1
ATOM 751 C CA . LYS A 1 93 ? -22.155 1.896 13.312 1.00 93.31 93 LYS A CA 1
ATOM 752 C C . LYS A 1 93 ? -22.357 0.800 14.360 1.00 93.31 93 LYS A C 1
ATOM 754 O O . LYS A 1 93 ? -23.470 0.621 14.850 1.00 93.31 93 LYS A O 1
ATOM 759 N N . ARG A 1 94 ? -21.302 0.052 14.697 1.00 91.31 94 ARG A N 1
ATOM 760 C CA . ARG A 1 94 ? -21.361 -1.040 15.679 1.00 91.31 94 ARG A CA 1
ATOM 761 C C . ARG A 1 94 ? -21.576 -0.510 17.090 1.00 91.31 94 ARG A C 1
ATOM 763 O O . ARG A 1 94 ? -22.445 -1.036 17.772 1.00 91.31 94 ARG A O 1
ATOM 770 N N . VAL A 1 95 ? -20.873 0.550 17.489 1.00 92.25 95 VAL A N 1
ATOM 771 C CA . VAL A 1 95 ? -21.061 1.225 18.784 1.00 92.25 95 VAL A CA 1
ATOM 772 C C . VAL A 1 95 ? -22.488 1.745 18.917 1.00 92.25 95 VAL A C 1
ATOM 774 O O . VAL A 1 95 ? -23.166 1.404 19.878 1.00 92.25 95 VAL A O 1
ATOM 777 N N . GLN A 1 96 ? -23.002 2.457 17.911 1.00 92.88 96 GLN A N 1
ATOM 778 C CA . GLN A 1 96 ? -24.390 2.935 17.917 1.00 92.88 96 GLN A CA 1
ATOM 779 C C . GLN A 1 96 ? -25.405 1.783 17.981 1.00 92.88 96 GLN A C 1
ATOM 781 O O . GLN A 1 96 ? -26.428 1.876 18.659 1.00 92.88 96 GLN A O 1
ATOM 786 N N . GLY A 1 97 ? -25.128 0.681 17.279 1.00 90.44 97 GLY A N 1
ATOM 787 C CA . GLY A 1 97 ? -25.937 -0.533 17.340 1.00 90.44 97 GLY A CA 1
ATOM 788 C C . GLY A 1 97 ? -25.931 -1.174 18.729 1.00 90.44 97 GLY A C 1
ATOM 789 O O . GLY A 1 97 ? -26.994 -1.536 19.232 1.00 90.44 97 GLY A O 1
ATOM 790 N N . LEU A 1 98 ? -24.757 -1.275 19.357 1.00 90.81 98 LEU A N 1
ATOM 791 C CA . LEU A 1 98 ? -24.590 -1.794 20.713 1.00 90.81 98 LEU A CA 1
ATOM 792 C C . LEU A 1 98 ? -25.291 -0.906 21.737 1.00 90.81 98 LEU A C 1
ATOM 794 O O . LEU A 1 98 ? -26.013 -1.428 22.578 1.00 90.81 98 LEU A O 1
ATOM 798 N N . GLU A 1 99 ? -25.143 0.414 21.645 1.00 89.25 99 GLU A N 1
ATOM 799 C CA . GLU A 1 99 ? -25.844 1.374 22.502 1.00 89.25 99 GLU A CA 1
ATOM 800 C C . GLU A 1 99 ? -27.352 1.212 22.393 1.00 89.25 99 GLU A C 1
ATOM 802 O O . GLU A 1 99 ? -28.022 0.977 23.395 1.00 89.25 99 GLU A O 1
ATOM 807 N N . LYS A 1 100 ? -27.884 1.240 21.168 1.00 93.19 100 LYS A N 1
ATOM 808 C CA . LYS A 1 100 ? -29.317 1.071 20.931 1.00 93.19 100 LYS A CA 1
ATOM 809 C C . LYS A 1 100 ? -29.832 -0.260 21.472 1.00 93.19 100 LYS A C 1
ATOM 811 O O . LYS A 1 100 ? -30.887 -0.295 22.099 1.00 93.19 100 LYS A O 1
ATOM 816 N N . TYR A 1 101 ? -29.110 -1.351 21.225 1.00 91.50 101 TYR A N 1
ATOM 817 C CA . TYR A 1 101 ? -29.500 -2.675 21.701 1.00 91.50 101 TYR A CA 1
ATOM 818 C C . TYR A 1 101 ? -29.449 -2.769 23.229 1.00 91.50 101 TYR A C 1
ATOM 820 O O . TYR A 1 101 ? -30.377 -3.285 23.843 1.00 91.50 101 TYR A O 1
ATOM 828 N N . THR A 1 102 ? -28.409 -2.211 23.846 1.00 88.62 102 THR A N 1
ATOM 829 C CA . THR A 1 102 ? -28.257 -2.166 25.304 1.00 88.62 102 THR A CA 1
ATOM 830 C C . THR A 1 102 ? -29.396 -1.373 25.938 1.00 88.62 102 THR A C 1
ATOM 832 O O . THR A 1 102 ? -30.046 -1.879 26.846 1.00 88.62 102 THR A O 1
ATOM 835 N N . THR A 1 103 ? -29.728 -0.192 25.408 1.00 87.94 103 THR A N 1
ATOM 836 C CA . THR A 1 103 ? -30.882 0.600 25.861 1.00 87.94 103 THR A CA 1
ATOM 837 C C . THR A 1 103 ? -32.188 -0.184 25.736 1.00 87.94 103 THR A C 1
ATOM 839 O O . THR A 1 103 ? -32.961 -0.234 26.686 1.00 87.94 103 THR A O 1
ATOM 842 N N . GLN A 1 104 ? -32.413 -0.880 24.616 1.00 90.69 104 GLN A N 1
ATOM 843 C CA . GLN A 1 104 ? -33.601 -1.725 24.440 1.00 90.69 104 GLN A CA 1
ATOM 844 C C . GLN A 1 104 ? -33.669 -2.886 25.439 1.00 90.69 104 GLN A C 1
ATOM 846 O O . GLN A 1 104 ? -34.762 -3.258 25.866 1.00 90.69 104 GLN A O 1
ATOM 851 N N . LEU A 1 105 ? -32.529 -3.487 25.791 1.00 87.38 105 LEU A N 1
ATOM 852 C CA . LEU A 1 105 ? -32.471 -4.523 26.821 1.00 87.38 105 LEU A CA 1
ATOM 853 C C . LEU A 1 105 ? -32.818 -3.952 28.196 1.00 87.38 105 LEU A C 1
ATOM 855 O O . LEU A 1 105 ? -33.596 -4.570 28.915 1.00 87.38 105 LEU A O 1
ATOM 859 N N . ILE A 1 106 ? -32.288 -2.774 28.533 1.00 84.94 106 ILE A N 1
ATOM 860 C CA . ILE A 1 106 ? -32.564 -2.081 29.797 1.00 84.94 106 ILE A CA 1
ATOM 861 C C . ILE A 1 106 ? -34.054 -1.730 29.909 1.00 84.94 106 ILE A C 1
ATOM 863 O O . ILE A 1 106 ? -34.675 -2.026 30.926 1.00 84.94 106 ILE A O 1
ATOM 867 N N . GLU A 1 107 ? -34.645 -1.158 28.856 1.00 86.44 107 GLU A N 1
ATOM 868 C CA . GLU A 1 107 ? -36.066 -0.780 28.815 1.00 86.44 107 GLU A CA 1
ATOM 869 C C . GLU A 1 107 ? -37.004 -1.980 28.998 1.00 86.44 107 GLU A C 1
ATOM 871 O O . GLU A 1 107 ? -38.038 -1.866 29.651 1.00 86.44 107 GLU A O 1
ATOM 876 N N . LYS A 1 108 ? -36.644 -3.141 28.435 1.00 86.31 108 LYS A N 1
ATOM 877 C CA . LYS A 1 108 ? -37.437 -4.378 28.525 1.00 86.31 108 LYS A CA 1
ATOM 8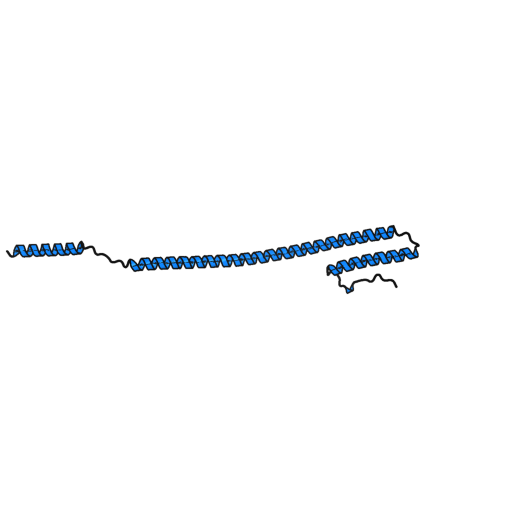78 C C . LYS A 1 108 ? -37.188 -5.177 29.805 1.00 86.31 108 LYS A C 1
ATOM 880 O O . LYS A 1 108 ? -37.852 -6.191 30.015 1.00 86.31 108 LYS A O 1
ATOM 885 N N . TYR A 1 109 ? -36.223 -4.781 30.635 1.00 80.62 109 TYR A N 1
ATOM 886 C CA . TYR A 1 109 ? -35.848 -5.547 31.818 1.00 80.62 109 TYR A CA 1
ATOM 887 C C . TYR A 1 109 ? -36.826 -5.309 32.981 1.00 80.62 109 TYR A C 1
ATOM 889 O O . TYR A 1 109 ? -36.725 -4.353 33.763 1.00 80.62 109 TYR A O 1
ATOM 897 N N . GLU A 1 110 ? -37.790 -6.215 33.115 1.00 74.31 110 GLU A N 1
ATOM 898 C CA . GLU A 1 110 ? -38.719 -6.286 34.243 1.00 74.31 110 GLU A CA 1
ATOM 899 C C . GLU A 1 110 ? -38.143 -7.190 35.343 1.00 74.31 110 GLU A C 1
ATOM 901 O O . GLU A 1 110 ? -38.194 -8.414 35.255 1.00 74.31 110 GLU A O 1
ATOM 906 N N . ALA A 1 111 ? -37.566 -6.587 36.385 1.00 66.62 111 ALA A N 1
ATOM 907 C CA . ALA A 1 111 ? -37.013 -7.302 37.533 1.00 66.62 111 ALA A CA 1
ATOM 908 C C . ALA A 1 111 ? -37.151 -6.463 38.818 1.00 66.62 111 ALA A C 1
ATOM 910 O O . ALA A 1 111 ? -37.265 -5.235 38.724 1.00 66.62 111 ALA A O 1
ATOM 911 N N . PRO A 1 112 ? -37.135 -7.086 40.015 1.00 69.06 112 PRO A N 1
ATOM 912 C CA . PRO A 1 112 ? -37.140 -6.361 41.284 1.00 69.06 112 PRO A CA 1
ATOM 913 C C . PRO A 1 112 ? -35.955 -5.388 41.373 1.00 69.06 112 PRO A C 1
ATOM 915 O O . PRO A 1 112 ? -34.850 -5.706 40.929 1.00 69.06 112 PRO A O 1
ATOM 918 N N . GLU A 1 113 ? -36.194 -4.212 41.957 1.00 66.19 113 GLU A N 1
ATOM 919 C CA . GLU A 1 113 ? -35.351 -3.002 41.890 1.00 66.19 113 GLU A CA 1
ATOM 920 C C . GLU A 1 113 ? -33.857 -3.254 42.175 1.00 66.19 113 GLU A C 1
ATOM 922 O O . GLU A 1 113 ? -32.999 -2.804 41.418 1.00 66.19 113 GLU A O 1
ATOM 927 N N . ILE A 1 114 ? -33.550 -4.094 43.170 1.00 63.09 114 ILE A N 1
ATOM 928 C CA . ILE A 1 114 ? -32.179 -4.476 43.559 1.00 63.09 114 ILE A CA 1
ATOM 929 C C . ILE A 1 114 ? -31.448 -5.229 42.430 1.00 63.09 114 ILE A C 1
ATOM 931 O O . ILE A 1 114 ? -30.283 -4.972 42.147 1.00 63.09 114 ILE A O 1
ATOM 935 N N . SER A 1 115 ? -32.140 -6.133 41.733 1.00 74.56 115 SER A N 1
ATOM 936 C CA . SER A 1 115 ? -31.560 -6.918 40.630 1.00 74.56 115 SER A CA 1
ATOM 937 C C . SER A 1 115 ? -31.483 -6.145 39.308 1.00 74.56 115 SER A C 1
ATOM 939 O O . SER A 1 115 ? -30.719 -6.511 38.411 1.00 74.56 115 SER A O 1
ATOM 941 N N . ARG A 1 116 ? -32.272 -5.070 39.172 1.00 77.62 116 ARG A N 1
ATOM 942 C CA . ARG A 1 116 ? -32.293 -4.205 37.987 1.00 77.62 116 ARG A CA 1
ATOM 943 C C . ARG A 1 116 ? -31.023 -3.379 37.882 1.00 77.62 116 ARG A C 1
ATOM 945 O O . ARG A 1 116 ? -30.399 -3.390 36.826 1.00 77.62 116 ARG A O 1
ATOM 952 N N . GLU A 1 117 ? -30.612 -2.723 38.961 1.00 82.19 117 GLU A N 1
ATOM 953 C CA . GLU A 1 117 ? -29.423 -1.868 38.939 1.00 82.19 117 GLU A CA 1
ATOM 954 C C . GLU A 1 117 ? -28.140 -2.667 38.648 1.00 82.19 117 GLU A C 1
ATOM 956 O O . GLU A 1 117 ? -27.335 -2.268 37.805 1.00 82.19 117 GLU A O 1
ATOM 961 N N . GLU A 1 118 ? -27.972 -3.841 39.267 1.00 84.25 118 GLU A N 1
ATOM 962 C CA . GLU A 1 118 ? -26.829 -4.725 38.993 1.00 84.25 118 GLU A CA 1
ATOM 963 C C . GLU A 1 118 ? -26.800 -5.218 37.542 1.00 84.25 118 GLU A C 1
ATOM 965 O O . GLU A 1 118 ? -25.734 -5.312 36.928 1.00 84.25 118 GLU A O 1
ATOM 970 N N . THR A 1 119 ? -27.968 -5.523 36.974 1.00 83.25 119 THR A N 1
ATOM 971 C CA . THR A 1 119 ? -28.071 -5.986 35.586 1.00 83.25 119 THR A CA 1
ATOM 972 C C . THR A 1 119 ? -27.727 -4.867 34.605 1.00 83.25 119 THR A C 1
ATOM 974 O O . THR A 1 119 ? -26.980 -5.104 33.657 1.00 83.25 119 THR A O 1
ATOM 977 N N . ILE A 1 120 ? -28.191 -3.639 34.860 1.00 85.50 120 ILE A N 1
ATOM 978 C CA . ILE A 1 120 ? -27.841 -2.459 34.055 1.00 85.50 120 ILE A CA 1
ATOM 979 C C . ILE A 1 120 ? -26.326 -2.223 34.083 1.00 85.50 120 ILE A C 1
ATOM 981 O O . ILE A 1 120 ? -25.712 -2.121 33.022 1.00 85.50 120 ILE A O 1
ATOM 985 N N . LYS A 1 121 ? -25.698 -2.245 35.267 1.00 87.31 121 LYS A N 1
ATOM 986 C CA . LYS A 1 121 ? -24.238 -2.077 35.404 1.00 87.31 121 LYS A CA 1
ATOM 987 C C . LYS A 1 121 ? -23.449 -3.127 34.618 1.00 87.31 121 LYS A C 1
ATOM 989 O O . LYS A 1 121 ? -22.448 -2.803 33.980 1.00 87.31 121 LYS A O 1
ATOM 994 N N . LYS A 1 122 ? -23.903 -4.385 34.615 1.00 87.00 122 LYS A N 1
ATOM 995 C CA . LYS A 1 122 ? -23.277 -5.457 33.820 1.00 87.00 122 LYS A CA 1
ATOM 996 C C . LYS A 1 122 ? 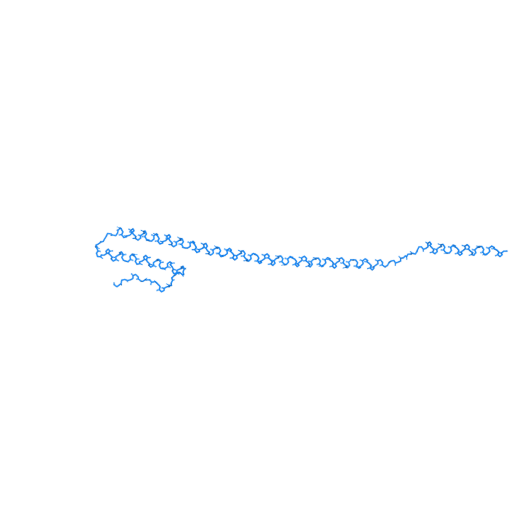-23.404 -5.208 32.321 1.00 87.00 122 LYS A C 1
ATOM 998 O O . LYS A 1 122 ? -22.425 -5.373 31.597 1.00 87.00 122 LYS A O 1
ATOM 1003 N N . LEU A 1 123 ? -24.588 -4.806 31.861 1.00 87.12 123 LEU A N 1
ATOM 1004 C CA . LEU A 1 123 ? -24.841 -4.493 30.455 1.00 87.12 123 LEU A CA 1
ATOM 1005 C C . LEU A 1 123 ? -23.980 -3.314 29.977 1.00 87.12 123 LEU A C 1
ATOM 1007 O O . LEU A 1 123 ? -23.353 -3.402 28.922 1.00 87.12 123 LEU A O 1
ATOM 1011 N N . GLU A 1 124 ? -23.875 -2.254 30.778 1.00 88.44 124 GLU A N 1
ATOM 1012 C CA . GLU A 1 124 ? -23.006 -1.109 30.494 1.00 88.44 124 GLU A CA 1
ATOM 1013 C C . GLU A 1 124 ? -21.524 -1.494 30.471 1.00 88.44 124 GLU A C 1
ATOM 1015 O O . GLU A 1 124 ? -20.804 -1.087 29.558 1.00 88.44 124 GLU A O 1
ATOM 1020 N N . CYS A 1 125 ? -21.069 -2.328 31.413 1.00 91.25 125 CYS A N 1
ATOM 1021 C CA . CYS A 1 125 ? -19.694 -2.823 31.405 1.00 91.25 125 CYS A CA 1
ATOM 1022 C C . CYS A 1 125 ? -19.390 -3.637 30.143 1.00 91.25 125 CYS A C 1
ATOM 1024 O O . CYS A 1 125 ? -18.364 -3.419 29.502 1.00 91.25 125 CYS A O 1
ATOM 1026 N N . ILE A 1 126 ? -20.281 -4.555 29.748 1.00 89.50 126 ILE A N 1
ATOM 1027 C CA . ILE A 1 126 ? -20.100 -5.367 28.534 1.00 89.50 126 ILE A CA 1
ATOM 1028 C C . ILE A 1 126 ? -20.030 -4.467 27.296 1.00 89.50 126 ILE A C 1
ATOM 1030 O O . ILE A 1 126 ? -19.174 -4.686 26.437 1.00 89.50 126 ILE A O 1
ATOM 1034 N N . LYS A 1 127 ? -20.876 -3.429 27.227 1.00 90.44 127 LYS A N 1
ATOM 1035 C CA . LYS A 1 127 ? -20.828 -2.423 26.159 1.00 90.44 127 LYS A CA 1
ATOM 1036 C C . LYS A 1 127 ? -19.458 -1.745 26.099 1.00 90.44 127 LYS A C 1
ATOM 1038 O O . LYS A 1 127 ? -18.820 -1.746 25.050 1.00 90.44 127 LYS A O 1
ATOM 1043 N N . GLN A 1 128 ? -18.992 -1.212 27.227 1.00 91.62 128 GLN A N 1
ATOM 1044 C CA . GLN A 1 128 ? -17.704 -0.518 27.315 1.00 91.62 128 GLN A CA 1
ATOM 1045 C C . GLN A 1 128 ? -16.529 -1.443 26.985 1.00 91.62 128 GLN A C 1
ATOM 1047 O O . GLN A 1 128 ? -15.602 -1.045 26.283 1.00 91.62 128 GLN A O 1
ATOM 1052 N N . LYS A 1 129 ? -16.573 -2.699 27.436 1.00 92.44 129 LYS A N 1
ATOM 1053 C CA . LYS A 1 129 ? -15.556 -3.696 27.104 1.00 92.44 129 LYS A CA 1
ATOM 1054 C C . LYS A 1 129 ? -15.499 -3.948 25.597 1.00 92.44 129 LYS A C 1
ATOM 1056 O O . LYS A 1 129 ? -14.414 -3.913 25.027 1.00 92.44 129 LYS A O 1
ATOM 1061 N N . ALA A 1 130 ? -16.649 -4.135 24.948 1.00 90.81 130 ALA A N 1
ATOM 1062 C CA . ALA A 1 130 ? -16.715 -4.320 23.500 1.00 90.81 130 ALA A CA 1
ATOM 1063 C C . ALA A 1 130 ? -16.205 -3.084 22.732 1.00 90.81 130 ALA A C 1
ATOM 1065 O O . ALA A 1 130 ? -15.509 -3.223 21.728 1.00 90.81 130 ALA A O 1
ATOM 1066 N N . GLU A 1 131 ? -16.502 -1.871 23.211 1.00 90.88 131 GLU A N 1
ATOM 1067 C CA . GLU A 1 131 ? -15.953 -0.622 22.661 1.00 90.88 131 GLU A CA 1
ATOM 1068 C C . GLU A 1 131 ? -14.420 -0.577 22.738 1.00 90.88 131 GLU A C 1
ATOM 1070 O O . GLU A 1 131 ? -13.767 -0.213 21.757 1.00 90.88 131 GLU A O 1
ATOM 1075 N N . ILE A 1 132 ? -13.847 -0.988 23.873 1.00 92.25 132 ILE A N 1
ATOM 1076 C CA . ILE A 1 132 ? -12.395 -1.028 24.093 1.00 92.25 132 ILE A CA 1
ATOM 1077 C C . ILE A 1 132 ? -11.729 -2.107 23.233 1.00 92.25 132 ILE A C 1
ATOM 1079 O O . ILE A 1 132 ? -10.702 -1.835 22.617 1.00 92.25 132 ILE A O 1
ATOM 1083 N N . GLU A 1 133 ? -12.314 -3.301 23.130 1.00 90.50 133 GLU A N 1
ATOM 1084 C CA . GLU A 1 133 ? -11.807 -4.369 22.255 1.00 90.50 133 GLU A CA 1
ATOM 1085 C C . GLU A 1 133 ? -11.766 -3.921 20.785 1.00 90.50 133 GLU A C 1
ATOM 1087 O O . GLU A 1 133 ? -10.776 -4.161 20.092 1.00 90.50 133 GLU A O 1
ATOM 1092 N N . MET A 1 134 ? -12.789 -3.193 20.317 1.00 89.38 134 MET A N 1
ATOM 1093 C CA . MET A 1 134 ? -12.785 -2.597 18.975 1.00 89.38 134 MET A CA 1
ATOM 1094 C C . MET A 1 134 ? -11.670 -1.553 18.799 1.00 89.38 134 MET A C 1
ATOM 1096 O O . MET A 1 134 ? -11.063 -1.482 17.731 1.00 89.38 134 MET A O 1
ATOM 1100 N N . ASP A 1 135 ? -11.373 -0.761 19.831 1.00 90.12 135 ASP A N 1
ATOM 1101 C CA . ASP A 1 135 ? -10.269 0.207 19.812 1.00 90.12 135 ASP A CA 1
ATOM 1102 C C . ASP A 1 135 ? -8.877 -0.437 19.829 1.00 90.12 135 ASP A C 1
ATOM 1104 O O . ASP A 1 135 ? -7.952 0.092 19.209 1.00 90.12 135 ASP A O 1
ATOM 1108 N N . ILE A 1 136 ? -8.722 -1.582 20.496 1.00 90.50 136 ILE A N 1
ATOM 1109 C CA . ILE A 1 136 ? -7.468 -2.346 20.512 1.00 90.50 136 ILE A CA 1
ATOM 1110 C C . ILE A 1 136 ? -7.170 -2.913 19.126 1.00 90.50 136 ILE A C 1
ATOM 1112 O O . ILE A 1 136 ? -6.059 -2.756 18.625 1.00 90.50 136 ILE A O 1
ATOM 1116 N N . VAL A 1 137 ? -8.170 -3.501 18.459 1.00 86.44 137 VAL A N 1
ATOM 1117 C CA . VAL A 1 137 ? -8.023 -4.006 17.080 1.00 86.44 137 VAL A CA 1
ATOM 1118 C C . VAL A 1 137 ? -7.637 -2.884 16.106 1.00 86.44 137 VAL A C 1
ATOM 1120 O O . VAL A 1 137 ? -6.931 -3.117 15.127 1.00 86.44 137 VAL A O 1
ATOM 1123 N N . LEU A 1 138 ? -8.057 -1.652 16.396 1.00 84.38 138 LEU A N 1
ATOM 1124 C CA . LEU A 1 138 ? -7.707 -0.445 15.649 1.00 84.38 138 LEU A CA 1
ATOM 1125 C C . LEU A 1 138 ? -6.343 0.161 16.016 1.00 84.38 138 LEU A C 1
ATOM 1127 O O . LEU A 1 138 ? -5.936 1.144 15.399 1.00 84.38 138 LEU A O 1
ATOM 1131 N N . GLY A 1 139 ? -5.649 -0.377 17.022 1.00 84.56 139 GLY A N 1
ATOM 1132 C CA . GLY A 1 139 ? -4.389 0.171 17.530 1.00 84.56 139 GLY A CA 1
ATOM 1133 C C . GLY A 1 139 ? -4.535 1.526 18.231 1.00 84.56 139 GLY A C 1
ATOM 1134 O O . GLY A 1 139 ? -3.545 2.230 18.416 1.00 84.56 139 GLY A O 1
ATOM 1135 N N . LYS A 1 140 ? -5.760 1.918 18.604 1.00 84.75 140 LYS A N 1
ATOM 1136 C CA . LYS A 1 140 ? -6.054 3.180 19.305 1.00 84.75 140 LYS A CA 1
ATOM 1137 C C . LYS A 1 140 ? -5.879 3.083 20.812 1.00 84.75 140 LYS A C 1
ATOM 1139 O O . LYS A 1 140 ? -5.658 4.102 21.461 1.00 84.75 140 LYS A O 1
ATOM 1144 N N . LYS A 1 141 ? -6.013 1.873 21.349 1.00 88.50 141 LYS A N 1
ATOM 1145 C CA . LYS A 1 141 ? -5.851 1.550 22.764 1.00 88.50 141 LYS A CA 1
ATOM 1146 C C . LYS A 1 141 ? -4.927 0.360 22.924 1.00 88.50 141 LYS A C 1
ATOM 1148 O O . LYS A 1 141 ? -4.832 -0.481 22.031 1.00 88.50 141 LYS A O 1
ATOM 1153 N N . GLY A 1 142 ? -4.257 0.293 24.065 1.00 85.88 142 GLY A N 1
ATOM 1154 C CA . GLY A 1 142 ? -3.484 -0.886 24.436 1.00 85.88 142 GLY A CA 1
ATOM 1155 C C . GLY A 1 142 ? -4.353 -1.940 25.126 1.00 85.88 142 GLY A C 1
ATOM 1156 O O . GLY A 1 142 ? -5.386 -1.630 25.717 1.00 85.88 142 GLY A O 1
ATOM 1157 N N . GLU A 1 143 ? -3.916 -3.202 25.099 1.00 86.81 143 GLU A N 1
ATOM 1158 C CA . GLU A 1 143 ? -4.584 -4.301 25.823 1.00 86.81 143 GLU A CA 1
ATOM 1159 C C . GLU A 1 143 ? -4.676 -4.049 27.339 1.00 86.81 143 GLU A C 1
ATOM 1161 O O . GLU A 1 143 ? -5.561 -4.566 28.014 1.00 86.81 143 GLU A O 1
ATOM 1166 N N . ASN A 1 144 ? -3.796 -3.203 27.876 1.00 88.00 144 ASN A N 1
ATOM 1167 C CA . ASN A 1 144 ? -3.799 -2.756 29.268 1.00 88.00 144 ASN A CA 1
ATOM 1168 C C . ASN A 1 144 ? -5.028 -1.912 29.654 1.00 88.00 144 ASN A C 1
ATOM 1170 O O . ASN A 1 144 ? -5.250 -1.690 30.841 1.00 88.00 144 ASN A O 1
ATOM 1174 N N . GLU A 1 145 ? -5.803 -1.426 28.684 1.00 85.38 145 GLU A N 1
ATOM 1175 C CA . GLU A 1 145 ? -7.040 -0.673 28.918 1.00 85.38 145 GLU A CA 1
ATOM 1176 C C . GLU A 1 145 ? -8.281 -1.578 29.007 1.00 85.38 145 GLU A C 1
ATOM 1178 O O . GLU A 1 145 ? -9.385 -1.081 29.233 1.00 85.38 145 GLU A O 1
ATOM 1183 N N . LEU A 1 146 ? -8.128 -2.900 28.839 1.00 87.12 146 LEU A N 1
ATOM 1184 C CA . LEU A 1 146 ? -9.230 -3.853 28.964 1.00 87.12 146 LEU A CA 1
ATOM 1185 C C . LEU A 1 146 ? -9.813 -3.851 30.380 1.00 87.12 146 LEU A C 1
ATOM 1187 O O . LEU A 1 146 ? -9.114 -4.056 31.373 1.00 87.12 146 LEU A O 1
ATOM 1191 N N . ILE A 1 147 ? -11.133 -3.697 30.456 1.00 87.19 147 ILE A N 1
ATOM 1192 C CA . ILE A 1 147 ? -11.889 -3.773 31.707 1.00 87.19 147 ILE A CA 1
ATOM 1193 C C . ILE A 1 147 ? -12.455 -5.183 31.924 1.00 87.19 147 ILE A C 1
ATOM 1195 O O . ILE A 1 147 ? -12.845 -5.880 30.982 1.00 87.19 147 ILE A O 1
ATOM 1199 N N . SER A 1 148 ? -12.522 -5.605 33.188 1.00 85.44 148 SER A N 1
ATOM 1200 C CA . SER A 1 148 ? -13.188 -6.844 33.599 1.00 85.44 148 SER A CA 1
ATOM 1201 C C . SER A 1 148 ? -14.607 -6.541 34.066 1.00 85.44 148 SER A C 1
ATOM 1203 O O . SER A 1 148 ? -14.805 -5.696 34.932 1.00 85.44 148 SER A O 1
ATOM 1205 N N . CYS A 1 149 ? -15.582 -7.274 33.529 1.00 79.50 149 CYS A N 1
ATOM 1206 C CA . CYS A 1 149 ? -16.989 -7.172 33.930 1.00 79.50 149 CYS A CA 1
ATOM 1207 C C . CYS A 1 149 ? -17.392 -8.204 34.992 1.00 79.50 149 CYS A C 1
ATOM 1209 O O . CYS A 1 149 ? -18.570 -8.539 35.110 1.00 79.50 149 CYS A O 1
ATOM 1211 N N . SER A 1 150 ? -16.422 -8.749 35.735 1.00 67.50 150 SER A N 1
ATOM 1212 C CA . SER A 1 150 ? -16.681 -9.713 36.807 1.00 67.50 150 SER A CA 1
ATOM 1213 C C . SER A 1 150 ? -17.025 -9.001 38.117 1.00 67.50 150 SER A C 1
ATOM 1215 O O . SER A 1 150 ? -16.318 -8.083 38.526 1.00 67.50 150 SER A O 1
ATOM 1217 N N . ASN A 1 151 ? -18.092 -9.459 38.776 1.00 55.16 151 ASN A N 1
ATOM 1218 C CA . ASN A 1 151 ? -18.518 -8.996 40.097 1.00 55.16 151 ASN A CA 1
ATOM 1219 C C . ASN A 1 151 ? -17.436 -9.275 41.158 1.00 55.16 151 ASN A C 1
ATOM 1221 O O . ASN A 1 151 ? -16.917 -10.392 41.213 1.00 55.16 151 ASN A O 1
ATOM 1225 N N . ASN A 1 152 ? -17.189 -8.297 42.030 1.00 36.69 152 ASN A N 1
ATOM 1226 C CA . ASN A 1 152 ? -17.145 -8.568 43.468 1.00 36.69 152 ASN A CA 1
ATOM 1227 C C . ASN A 1 152 ? -18.553 -8.343 44.013 1.00 36.69 152 ASN A C 1
ATOM 1229 O O . ASN A 1 152 ? -19.183 -7.363 43.552 1.00 36.69 152 ASN A O 1
#